Protein AF-A0A2T5IFA6-F1 (afdb_monomer)

Secondary structure (DSSP, 8-state):
--HHHHHHHHHHHHHHHHT--------PPP-------TT--PPPTT-GGGGG------------------------GGG------SS-EEE-SPP----TTS---TT-----EEEPP-

pLDDT: mean 78.58, std 13.33, range [44.97, 95.81]

Sequence (118 aa):
MNSGLRYLICLAVGLLSLLLPGCRSSHEPPKSSQTSTNDEVILGGDSPKREYIKDKIVEPIRRPLMEPVTGKIVYDESNTARISSPVSGRVTGAIRLRRCSSRSQIGETQLRAHKGAV

Structure (mmCIF, N/CA/C/O backbone):
data_AF-A0A2T5IFA6-F1
#
_entry.id   AF-A0A2T5IFA6-F1
#
loop_
_atom_site.group_PDB
_atom_site.id
_atom_site.type_symbol
_atom_site.label_atom_id
_atom_site.label_alt_id
_atom_site.label_comp_id
_atom_site.label_asym_id
_atom_site.label_entity_id
_atom_site.label_seq_id
_atom_site.pdbx_PDB_ins_code
_atom_site.Cartn_x
_atom_site.Cartn_y
_atom_site.Cartn_z
_atom_site.occupancy
_atom_site.B_iso_or_equiv
_atom_site.auth_seq_id
_atom_site.auth_comp_id
_atom_site.auth_asym_id
_atom_site.auth_atom_id
_atom_site.pdbx_PDB_model_num
ATOM 1 N N . MET A 1 1 ? 1.091 -26.704 108.082 1.00 55.59 1 MET A N 1
ATOM 2 C CA . MET A 1 1 ? -0.298 -26.325 108.442 1.00 55.59 1 MET A CA 1
ATOM 3 C C . MET A 1 1 ? -0.846 -25.225 107.513 1.00 55.59 1 MET A C 1
ATOM 5 O O . MET A 1 1 ? -1.341 -24.206 107.962 1.00 55.59 1 MET A O 1
ATOM 9 N N . ASN A 1 2 ? -0.738 -25.418 106.194 1.00 61.31 2 ASN A N 1
ATOM 10 C CA . ASN A 1 2 ? -0.864 -24.360 105.176 1.00 61.31 2 ASN A CA 1
ATOM 11 C C . ASN A 1 2 ? -1.630 -24.834 103.921 1.00 61.31 2 ASN A C 1
ATOM 13 O O . ASN A 1 2 ? -1.819 -24.069 102.978 1.00 61.31 2 ASN A O 1
ATOM 17 N N . SER A 1 3 ? -2.117 -26.079 103.926 1.00 64.19 3 SER A N 1
ATOM 18 C CA . SER A 1 3 ? -2.895 -26.670 102.831 1.00 64.19 3 SER A CA 1
ATOM 19 C C . SER A 1 3 ? -4.365 -26.235 102.865 1.00 64.19 3 SER A C 1
ATOM 21 O O . SER A 1 3 ? -4.944 -25.978 101.817 1.00 64.19 3 SER A O 1
ATOM 23 N N . GLY A 1 4 ? -4.955 -26.069 104.058 1.00 73.19 4 GLY A N 1
ATOM 24 C CA . GLY A 1 4 ? -6.354 -25.638 104.210 1.00 73.19 4 GLY A CA 1
ATOM 25 C C . GLY A 1 4 ? -6.602 -24.198 103.751 1.00 73.19 4 GLY A C 1
ATOM 26 O O . GLY A 1 4 ? -7.599 -23.921 103.091 1.00 73.19 4 GLY A O 1
ATOM 27 N N . LEU A 1 5 ? -5.644 -23.297 104.003 1.00 75.62 5 LEU A N 1
ATOM 28 C CA . LEU A 1 5 ? -5.730 -21.902 103.560 1.00 75.62 5 LEU A CA 1
ATOM 29 C C . LEU A 1 5 ? -5.702 -21.785 102.026 1.00 75.62 5 LEU A C 1
ATOM 31 O O . LEU A 1 5 ? -6.407 -20.960 101.456 1.00 75.62 5 LEU A O 1
ATOM 35 N N . ARG A 1 6 ? -4.940 -22.655 101.348 1.00 73.94 6 ARG A N 1
ATOM 36 C CA . ARG A 1 6 ? -4.882 -22.704 99.878 1.00 73.94 6 ARG A CA 1
ATOM 37 C C . ARG A 1 6 ? -6.205 -23.169 99.270 1.00 73.94 6 ARG A C 1
ATOM 39 O O . ARG A 1 6 ? -6.655 -22.575 98.297 1.00 73.94 6 ARG A O 1
ATOM 46 N N . TYR A 1 7 ? -6.853 -24.166 99.875 1.00 78.38 7 TYR A N 1
ATOM 47 C CA . TYR A 1 7 ? -8.164 -24.636 99.419 1.00 78.38 7 TYR A CA 1
ATOM 48 C C . TYR A 1 7 ? -9.249 -23.563 99.550 1.00 78.38 7 TYR A C 1
ATOM 50 O O . TYR A 1 7 ? -10.036 -23.392 98.622 1.00 78.38 7 TYR A O 1
ATOM 58 N N . LEU A 1 8 ? -9.256 -22.796 100.645 1.00 80.25 8 LEU A N 1
ATOM 59 C CA . LEU A 1 8 ? -10.223 -21.709 100.832 1.00 80.25 8 LEU A CA 1
ATOM 60 C C . LEU A 1 8 ? -10.063 -20.593 99.791 1.00 80.25 8 LEU A C 1
ATOM 62 O O . LEU A 1 8 ? -11.062 -20.095 99.275 1.00 80.25 8 LEU A O 1
ATOM 66 N N . ILE A 1 9 ? -8.826 -20.244 99.425 1.00 80.25 9 ILE A N 1
ATOM 67 C CA . ILE A 1 9 ? -8.561 -19.236 98.387 1.00 80.25 9 ILE A CA 1
ATOM 68 C C . ILE A 1 9 ? -9.039 -19.731 97.015 1.00 80.25 9 ILE A C 1
ATOM 70 O O . ILE A 1 9 ? -9.717 -18.995 96.302 1.00 80.25 9 ILE A O 1
ATOM 74 N N . CYS A 1 10 ? -8.747 -20.985 96.652 1.00 78.00 10 CYS A N 1
ATOM 75 C CA . CYS A 1 10 ? -9.200 -21.555 95.379 1.00 78.00 10 CYS A CA 1
ATOM 76 C C . CYS A 1 10 ? -10.731 -21.608 95.275 1.00 78.00 10 CYS A C 1
ATOM 78 O O . CYS A 1 10 ? -11.285 -21.302 94.219 1.00 78.00 10 CYS A O 1
ATOM 80 N N . LEU A 1 11 ? -11.415 -21.949 96.370 1.00 79.69 11 LEU A N 1
ATOM 81 C CA . LEU A 1 11 ? -12.876 -22.015 96.409 1.00 79.69 11 LEU A CA 1
ATOM 82 C C . LEU A 1 11 ? -13.497 -20.615 96.251 1.00 79.69 11 LEU A C 1
ATOM 84 O O . LEU A 1 11 ? -14.440 -20.443 95.480 1.00 79.69 11 LEU A O 1
ATOM 88 N N . ALA A 1 12 ? -12.913 -19.597 96.890 1.00 79.81 12 ALA A N 1
ATOM 89 C CA . ALA A 1 12 ? -13.360 -18.210 96.764 1.00 79.81 12 ALA A CA 1
ATOM 90 C C . ALA A 1 12 ? -13.185 -17.650 95.339 1.00 79.81 12 ALA A C 1
ATOM 92 O O . ALA A 1 12 ? -14.090 -16.996 94.822 1.00 79.81 12 ALA A O 1
ATOM 93 N N . VAL A 1 13 ? -12.063 -17.943 94.671 1.00 78.19 13 VAL A N 1
ATOM 94 C CA . VAL A 1 13 ? -11.821 -17.514 93.278 1.00 78.19 13 VAL A CA 1
ATOM 95 C C . VAL A 1 13 ? -12.768 -18.220 92.299 1.00 78.19 13 VAL A C 1
ATOM 97 O O . VAL A 1 13 ? -13.284 -17.588 91.373 1.00 78.19 13 VAL A O 1
ATOM 100 N N . GLY A 1 14 ? -13.049 -19.507 92.524 1.00 75.81 14 GLY A N 1
ATOM 101 C CA . GLY A 1 14 ? -14.019 -20.267 91.731 1.00 75.81 14 GLY A CA 1
ATOM 102 C C . GLY A 1 14 ? -15.439 -19.706 91.842 1.00 75.81 14 GLY A C 1
ATOM 103 O O . GLY A 1 14 ? -16.109 -19.518 90.829 1.00 75.81 14 GLY A O 1
ATOM 104 N N . LEU A 1 15 ? -15.872 -19.359 93.058 1.00 75.69 15 LEU A N 1
ATOM 105 C CA . LEU A 1 15 ? -17.174 -18.729 93.304 1.00 75.69 15 LEU A CA 1
ATOM 106 C C . LEU A 1 15 ? -17.274 -17.321 92.706 1.00 75.69 15 LEU A C 1
ATOM 108 O O . LEU A 1 15 ? -18.303 -16.983 92.125 1.00 75.69 15 LEU A O 1
ATOM 112 N N . LEU A 1 16 ? -16.208 -16.518 92.784 1.00 70.44 16 LEU A N 1
ATOM 113 C CA . LEU A 1 16 ? -16.188 -15.176 92.196 1.00 70.44 16 LEU A CA 1
ATOM 114 C C . LEU A 1 16 ? -16.293 -15.222 90.663 1.00 70.44 16 LEU A C 1
ATOM 116 O O . LEU A 1 16 ? -16.942 -14.370 90.066 1.00 70.44 16 LEU A O 1
ATOM 120 N N . SER A 1 17 ? -15.727 -16.253 90.032 1.00 63.44 17 SER A N 1
ATOM 121 C CA . SER A 1 17 ? -15.782 -16.456 88.577 1.00 63.44 17 SER A CA 1
ATOM 122 C C . SER A 1 17 ? -17.176 -16.853 88.075 1.00 63.44 17 SER A C 1
ATOM 124 O O . SER A 1 17 ? -17.523 -16.552 86.935 1.00 63.44 17 SER A O 1
ATOM 126 N N . LEU A 1 18 ? -18.001 -17.483 88.921 1.00 64.88 18 LEU A N 1
ATOM 127 C CA . LEU A 1 18 ? -19.394 -17.817 88.594 1.00 64.88 18 LEU A CA 1
ATOM 128 C C . LEU A 1 18 ? -20.332 -16.599 88.630 1.00 64.88 18 LEU A C 1
ATOM 130 O O . LEU A 1 18 ? -21.413 -16.645 88.049 1.00 64.88 18 LEU A O 1
ATOM 134 N N . LEU A 1 19 ? -19.931 -15.518 89.304 1.00 63.25 19 LEU A N 1
ATOM 135 C CA . LEU A 1 19 ? -20.751 -14.322 89.516 1.00 63.25 19 LEU A CA 1
ATOM 136 C C . LEU A 1 19 ? -20.570 -13.244 88.434 1.00 63.25 19 LEU A C 1
ATOM 138 O O . LEU A 1 19 ? -21.232 -12.211 88.515 1.00 63.25 19 LEU A O 1
ATOM 142 N N . LEU A 1 20 ? -19.740 -13.471 87.406 1.00 60.94 20 LEU A N 1
ATOM 143 C CA . LEU A 1 20 ? -19.679 -12.612 86.218 1.00 60.94 20 LEU A CA 1
ATOM 144 C C . LEU A 1 20 ? -20.411 -13.268 85.034 1.00 60.94 20 LEU A C 1
ATOM 146 O O . LEU A 1 20 ? -19.765 -13.854 84.161 1.00 60.94 20 LEU A O 1
ATOM 150 N N . PRO A 1 21 ? -21.748 -13.155 84.932 1.00 59.25 21 PRO A N 1
ATOM 151 C CA . PRO A 1 21 ? -22.409 -13.356 83.656 1.00 59.25 21 PRO A CA 1
ATOM 152 C C . PRO A 1 21 ? -21.956 -12.217 82.738 1.00 59.25 21 PRO A C 1
ATOM 154 O O . PRO A 1 21 ? -22.417 -11.082 82.839 1.00 59.25 21 PRO A O 1
ATOM 157 N N . GLY A 1 22 ? -20.976 -12.510 81.882 1.00 51.50 22 GLY A N 1
ATOM 158 C CA . GLY A 1 22 ? -20.465 -11.568 80.900 1.00 51.50 22 GLY A CA 1
ATOM 159 C C . GLY A 1 22 ? -21.603 -10.991 80.062 1.00 51.50 22 GLY A C 1
ATOM 160 O O . GLY A 1 22 ? -22.404 -11.732 79.488 1.00 51.50 22 GLY A O 1
ATOM 161 N N . CYS A 1 23 ? -21.647 -9.662 79.977 1.00 57.44 23 CYS A N 1
ATOM 162 C CA . CYS A 1 23 ? -22.403 -8.933 78.972 1.00 57.44 23 CYS A CA 1
ATOM 163 C C . CYS A 1 23 ? -22.069 -9.506 77.589 1.00 57.44 23 CYS A C 1
ATOM 165 O O . CYS A 1 23 ? -21.016 -9.217 77.020 1.00 57.44 23 CYS A O 1
ATOM 167 N N . ARG A 1 24 ? -22.960 -10.331 77.034 1.00 54.84 24 ARG A N 1
ATOM 168 C CA . ARG A 1 24 ? -22.920 -10.662 75.612 1.00 54.84 24 ARG A CA 1
ATOM 169 C C . ARG A 1 24 ? -23.329 -9.405 74.855 1.00 54.84 24 ARG A C 1
ATOM 171 O O . ARG A 1 24 ? -24.500 -9.043 74.842 1.00 54.84 24 ARG A O 1
ATOM 178 N N . SER A 1 25 ? -22.349 -8.729 74.260 1.00 48.03 25 SER A N 1
ATOM 179 C CA . SER A 1 25 ? -22.595 -7.685 73.268 1.00 48.03 25 SER A CA 1
ATOM 180 C C . SER A 1 25 ? -23.356 -8.314 72.099 1.00 48.03 25 SER A C 1
ATOM 182 O O . SER A 1 25 ? -22.834 -9.190 71.407 1.00 48.03 25 SER A O 1
ATOM 184 N N . SER A 1 26 ? -24.623 -7.931 71.942 1.00 46.47 26 SER A N 1
ATOM 185 C CA . SER A 1 26 ? -25.465 -8.338 70.821 1.00 46.47 26 SER A CA 1
ATOM 186 C C . SER A 1 26 ? -24.964 -7.625 69.571 1.00 46.47 26 SER A C 1
ATOM 188 O O . SER A 1 26 ? -25.306 -6.473 69.322 1.00 46.47 26 SER A O 1
ATOM 190 N N . HIS A 1 27 ? -24.106 -8.294 68.807 1.00 44.97 27 HIS A N 1
ATOM 191 C CA . HIS A 1 27 ? -23.642 -7.793 67.522 1.00 44.97 27 HIS A CA 1
ATOM 192 C C . HIS A 1 27 ? -24.713 -8.094 66.464 1.00 44.97 27 HIS A C 1
ATOM 194 O O . HIS A 1 27 ? -24.631 -9.085 65.740 1.00 44.97 27 HIS A O 1
ATOM 200 N N . GLU A 1 28 ? -25.752 -7.262 66.392 1.00 49.97 28 GLU A N 1
ATOM 201 C CA . GLU A 1 28 ? -26.581 -7.194 65.187 1.00 49.97 28 GLU A CA 1
ATOM 202 C C . GLU A 1 28 ? -25.673 -6.690 64.048 1.00 49.97 28 GLU A C 1
ATOM 204 O O . GLU A 1 28 ? -24.958 -5.700 64.241 1.00 49.97 28 GLU A O 1
ATOM 209 N N . PRO A 1 29 ? -25.590 -7.376 62.892 1.00 52.94 29 PRO A N 1
ATOM 210 C CA . PRO A 1 29 ? -24.799 -6.867 61.784 1.00 52.94 29 PRO A CA 1
ATOM 211 C C . PRO A 1 29 ? -25.399 -5.520 61.363 1.00 52.94 29 PRO A C 1
ATOM 213 O O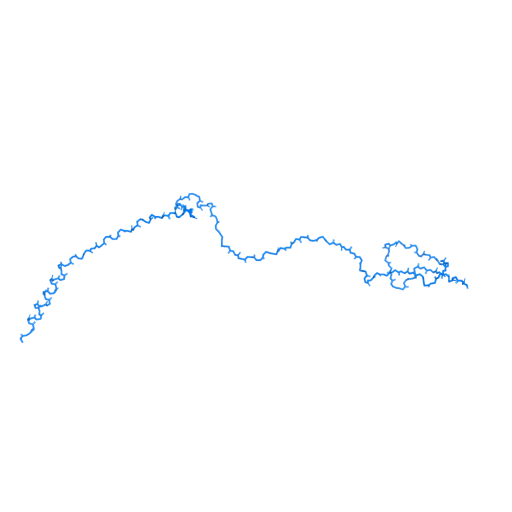 . PRO A 1 29 ? -26.610 -5.448 61.137 1.00 52.94 29 PRO A O 1
ATOM 216 N N . PRO A 1 30 ? -24.601 -4.442 61.259 1.00 45.88 30 PRO A N 1
ATOM 217 C CA . PRO A 1 30 ? -25.127 -3.175 60.788 1.00 45.88 30 PRO A CA 1
ATOM 218 C C . PRO A 1 30 ? -25.705 -3.406 59.392 1.00 45.88 30 PRO A C 1
ATOM 220 O O . PRO A 1 30 ? -24.996 -3.851 58.486 1.00 45.88 30 PRO A O 1
ATOM 223 N N . LYS A 1 31 ? -27.002 -3.120 59.210 1.00 56.19 31 LYS A N 1
ATOM 224 C CA . LYS A 1 31 ? -27.573 -2.944 57.873 1.00 56.19 31 LYS A CA 1
ATOM 225 C C . LYS A 1 31 ? -26.745 -1.854 57.210 1.00 56.19 31 LYS A C 1
ATOM 227 O O . LYS A 1 31 ? -26.863 -0.685 57.564 1.00 56.19 31 LYS A O 1
ATOM 232 N N . SER A 1 32 ? -25.860 -2.265 56.307 1.00 54.12 32 SER A N 1
ATOM 233 C CA . SER A 1 32 ? -25.069 -1.363 55.488 1.00 54.12 32 SER A CA 1
ATOM 234 C C . SER A 1 32 ? -26.050 -0.560 54.642 1.00 54.12 32 SER A C 1
ATOM 236 O O . SER A 1 32 ? -26.550 -1.030 53.622 1.00 54.12 32 SER A O 1
ATOM 238 N N . SER A 1 33 ? -26.391 0.640 55.104 1.00 57.91 33 SER A N 1
ATOM 239 C CA . SER A 1 33 ? -26.936 1.667 54.237 1.00 57.91 33 SER A CA 1
ATOM 240 C C . SER A 1 33 ? -25.800 2.038 53.296 1.00 57.91 33 SER A C 1
ATOM 242 O O . SER A 1 33 ? -24.924 2.823 53.654 1.00 57.91 33 SER A O 1
ATOM 244 N N . GLN A 1 34 ? -25.759 1.391 52.134 1.00 58.97 34 GLN A N 1
ATOM 245 C CA . GLN A 1 34 ? -24.889 1.796 51.043 1.00 58.97 34 GLN A CA 1
ATOM 246 C C . GLN A 1 34 ? -25.319 3.204 50.642 1.00 58.97 34 GLN A C 1
ATOM 248 O O . GLN A 1 34 ? -26.307 3.396 49.936 1.00 58.97 34 GLN A O 1
ATOM 253 N N . THR A 1 35 ? -24.627 4.206 51.170 1.00 56.84 35 THR A N 1
ATOM 254 C CA . THR A 1 35 ? -24.720 5.578 50.698 1.00 56.84 35 THR A CA 1
ATOM 255 C C . THR A 1 35 ? -24.141 5.562 49.293 1.00 56.84 35 THR A C 1
ATOM 257 O O . THR A 1 35 ? -22.925 5.538 49.126 1.00 56.84 35 THR A O 1
ATOM 260 N N . SER A 1 36 ? -25.003 5.491 48.279 1.00 59.88 36 SER A N 1
ATOM 261 C CA . SER A 1 36 ? -24.581 5.676 46.896 1.00 59.88 36 SER A CA 1
ATOM 262 C C . SER A 1 36 ? -23.990 7.077 46.790 1.00 59.88 36 SER A C 1
ATOM 264 O O . SER A 1 36 ? -24.710 8.077 46.852 1.00 59.88 36 SER A O 1
ATOM 266 N N . THR A 1 37 ? -22.670 7.164 46.689 1.00 65.88 37 THR A N 1
ATOM 267 C CA . THR A 1 37 ? -21.999 8.360 46.188 1.00 65.88 37 THR A CA 1
ATOM 268 C C . THR A 1 37 ? -22.613 8.695 44.826 1.00 65.88 37 THR A C 1
ATOM 270 O O . THR A 1 37 ? -22.936 7.781 44.071 1.00 65.88 37 THR A O 1
ATOM 273 N N . ASN A 1 38 ? -22.799 9.979 44.499 1.00 73.94 38 ASN A N 1
ATOM 274 C CA . ASN A 1 38 ? -23.459 10.396 43.246 1.00 73.94 38 ASN A CA 1
ATOM 275 C C . ASN A 1 38 ? -22.775 9.866 41.963 1.00 73.94 38 ASN A C 1
ATOM 277 O O . ASN A 1 38 ? -23.350 9.965 40.883 1.00 73.94 38 ASN A O 1
ATOM 281 N N . ASP A 1 39 ? -21.580 9.288 42.093 1.00 84.44 39 ASP A N 1
ATOM 282 C CA . ASP A 1 39 ? -20.778 8.720 41.011 1.00 84.44 39 ASP A CA 1
ATOM 283 C C . ASP A 1 39 ? -21.024 7.216 40.771 1.00 84.44 39 ASP A C 1
ATOM 285 O O . ASP A 1 39 ? -20.447 6.646 39.844 1.00 84.44 39 ASP A O 1
ATOM 289 N N . GLU A 1 40 ? -21.863 6.551 41.576 1.00 83.12 40 GLU A N 1
ATOM 290 C CA . GLU A 1 40 ? -22.122 5.112 41.457 1.00 83.12 40 GLU A CA 1
ATOM 291 C C . GLU A 1 40 ? -23.615 4.787 41.340 1.00 83.12 40 GLU A C 1
ATOM 293 O O . GLU A 1 40 ? -24.456 5.259 42.106 1.00 83.12 40 GLU A O 1
ATOM 298 N N . VAL A 1 41 ? -23.940 3.909 40.386 1.00 84.69 41 VAL A N 1
ATOM 299 C CA . VAL A 1 41 ? -25.284 3.351 40.211 1.00 84.69 41 VAL A CA 1
ATOM 300 C C . VAL A 1 41 ? -25.275 1.894 40.652 1.00 84.69 41 VAL A C 1
ATOM 302 O O . VAL A 1 41 ? -24.733 1.026 39.968 1.00 84.69 41 VAL A O 1
ATOM 305 N N . ILE A 1 42 ? -25.925 1.618 41.781 1.00 85.88 42 ILE A N 1
ATOM 306 C CA . ILE A 1 42 ? -26.045 0.270 42.337 1.00 85.88 42 ILE A CA 1
ATOM 307 C C . ILE A 1 42 ? -27.325 -0.377 41.802 1.00 85.88 42 ILE A C 1
ATOM 309 O O . ILE A 1 42 ? -28.432 0.122 42.008 1.00 85.88 42 ILE A O 1
ATOM 313 N N . LEU A 1 43 ? -27.187 -1.514 41.119 1.00 87.19 43 LEU A N 1
ATOM 314 C CA . LEU A 1 43 ? -28.328 -2.341 40.732 1.00 87.19 43 LEU A CA 1
ATOM 315 C C . LEU A 1 43 ? -28.638 -3.344 41.842 1.00 87.19 43 LEU A C 1
ATOM 317 O O . LEU A 1 43 ? -27.755 -4.072 42.295 1.00 87.19 43 LEU A O 1
ATOM 321 N N . GLY A 1 44 ? -29.908 -3.404 42.250 1.00 86.44 44 GLY A N 1
ATOM 322 C CA . GLY A 1 44 ? -30.375 -4.384 43.229 1.00 86.44 44 GLY A CA 1
ATOM 323 C C . GLY A 1 44 ? -30.071 -5.824 42.799 1.00 86.44 44 GLY A C 1
ATOM 324 O O . GLY A 1 44 ? -30.061 -6.130 41.603 1.00 86.44 44 GLY A O 1
ATOM 325 N N . GLY A 1 45 ? -29.837 -6.699 43.784 1.00 82.81 45 GLY A N 1
ATOM 326 C CA . GLY A 1 45 ? -29.455 -8.104 43.587 1.00 82.81 45 GLY A CA 1
ATOM 327 C C . GLY A 1 45 ? -30.331 -8.840 42.573 1.00 82.81 45 GLY A C 1
ATOM 328 O O . GLY A 1 45 ? -29.797 -9.433 41.640 1.00 82.81 45 GLY A O 1
ATOM 329 N N . ASP A 1 46 ? -31.648 -8.674 42.701 1.00 85.38 46 ASP A N 1
ATOM 330 C CA . ASP A 1 46 ? -32.673 -9.338 41.887 1.00 85.38 46 ASP A CA 1
ATOM 331 C C . ASP A 1 46 ? -33.126 -8.509 40.671 1.00 85.38 46 ASP A C 1
ATOM 333 O O . ASP A 1 46 ? -34.176 -8.767 40.083 1.00 85.38 46 ASP A O 1
ATOM 337 N N . SER A 1 47 ? -32.387 -7.458 40.296 1.00 87.56 47 SER A N 1
ATOM 338 C CA . SER A 1 47 ? -32.794 -6.599 39.183 1.00 87.56 47 SER A CA 1
ATOM 339 C C . SER A 1 47 ? -32.704 -7.352 37.846 1.00 87.56 47 SER A C 1
ATOM 341 O O . SER A 1 47 ? -31.600 -7.748 37.457 1.00 87.56 47 SER A O 1
ATOM 3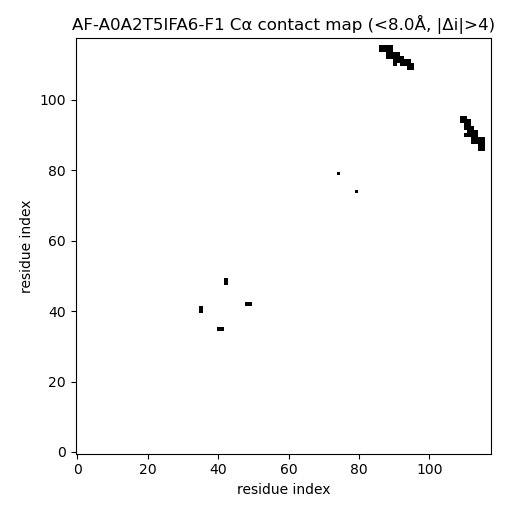43 N N . PRO A 1 48 ? -33.797 -7.432 37.057 1.00 88.62 48 PRO A N 1
ATOM 344 C CA . PRO A 1 48 ? -33.779 -8.050 35.725 1.00 88.62 48 PRO A CA 1
ATOM 345 C C . PRO A 1 48 ? -32.784 -7.393 34.758 1.00 88.62 48 PRO A C 1
ATOM 347 O O . PRO A 1 48 ? -32.374 -7.981 33.765 1.00 88.62 48 PRO A O 1
ATOM 350 N N . LYS A 1 49 ? -32.357 -6.156 35.050 1.00 87.50 49 LYS A N 1
ATOM 351 C CA . LYS A 1 49 ? -31.377 -5.422 34.242 1.00 87.50 49 LYS A CA 1
ATOM 352 C C . LYS A 1 49 ? -29.992 -6.069 34.250 1.00 87.50 49 LYS A C 1
ATOM 354 O O . LYS A 1 49 ? -29.238 -5.850 33.308 1.00 87.50 49 LYS A O 1
ATOM 359 N N . ARG A 1 50 ? -29.654 -6.865 35.272 1.00 87.44 50 ARG A N 1
ATOM 360 C CA . ARG A 1 50 ? -28.340 -7.521 35.376 1.00 87.44 50 ARG A CA 1
ATOM 361 C C . ARG A 1 50 ? -28.112 -8.554 34.276 1.00 87.44 50 ARG A C 1
ATOM 363 O O . ARG A 1 50 ? -26.983 -8.695 33.831 1.00 87.44 50 ARG A O 1
ATOM 370 N N . GLU A 1 51 ? -29.171 -9.204 33.796 1.00 89.38 51 GLU A N 1
ATOM 371 C CA . GLU A 1 51 ? -29.091 -10.195 32.712 1.00 89.38 51 GLU A CA 1
ATOM 372 C C . GLU A 1 51 ? -28.611 -9.582 31.381 1.00 89.38 51 GLU A C 1
ATOM 374 O O . GLU A 1 51 ? -28.010 -10.260 30.550 1.00 89.38 51 GLU A O 1
ATOM 379 N N . TYR A 1 52 ? -28.810 -8.273 31.194 1.00 91.19 52 TYR A N 1
ATOM 380 C CA . TYR A 1 52 ? -28.437 -7.554 29.973 1.00 91.19 52 TYR A CA 1
ATOM 381 C C . TYR A 1 52 ? -27.045 -6.909 30.031 1.00 91.19 52 TYR A C 1
ATOM 383 O O . TYR A 1 52 ? -26.594 -6.341 29.034 1.00 91.19 52 TYR A O 1
ATOM 391 N N . ILE A 1 53 ? -26.352 -6.979 31.170 1.00 90.88 53 ILE A N 1
ATOM 392 C CA . ILE A 1 53 ? -25.034 -6.364 31.345 1.00 90.88 53 ILE A CA 1
ATOM 393 C C . ILE A 1 53 ? -23.963 -7.407 31.049 1.00 90.88 53 ILE A C 1
ATOM 395 O O . ILE A 1 53 ? -23.855 -8.418 31.735 1.00 90.88 53 ILE A O 1
ATOM 399 N N . LYS A 1 54 ? -23.158 -7.137 30.020 1.00 91.62 54 LYS A N 1
ATOM 400 C CA . LYS A 1 54 ? -21.977 -7.931 29.679 1.00 91.62 54 LYS A CA 1
ATOM 401 C C . LYS A 1 54 ? -20.738 -7.135 30.038 1.00 91.62 54 LYS A C 1
ATOM 403 O O . LYS A 1 54 ? -20.563 -6.017 29.554 1.00 91.62 54 LYS A O 1
ATOM 408 N N . ASP A 1 55 ? -19.890 -7.714 30.866 1.00 91.69 55 ASP A N 1
ATOM 409 C CA . ASP A 1 55 ? -18.601 -7.162 31.234 1.00 91.69 55 ASP A CA 1
ATOM 410 C C . ASP A 1 55 ? -17.477 -7.790 30.405 1.00 91.69 55 ASP A C 1
ATOM 412 O O . ASP A 1 55 ? -17.577 -8.883 29.842 1.00 91.69 55 ASP A O 1
ATOM 416 N N . LYS A 1 56 ? -16.388 -7.038 30.267 1.00 93.50 56 LYS A N 1
ATOM 417 C CA . LYS A 1 56 ? -15.141 -7.532 29.697 1.00 93.50 56 LYS A CA 1
ATOM 418 C C . LYS A 1 56 ? -13.985 -6.756 30.307 1.00 93.50 56 LYS A C 1
ATOM 420 O O . LYS A 1 56 ? -14.069 -5.541 30.470 1.00 93.50 56 LYS A O 1
ATOM 425 N N . ILE A 1 57 ? -12.893 -7.457 30.596 1.00 92.62 57 ILE A N 1
ATOM 426 C CA . ILE A 1 57 ? -11.647 -6.834 31.041 1.00 92.62 57 ILE A CA 1
ATOM 427 C C . ILE A 1 57 ? -11.087 -5.980 29.895 1.00 92.62 57 ILE A C 1
ATOM 429 O O . ILE A 1 57 ? -10.969 -6.441 28.756 1.00 92.62 57 ILE A O 1
ATOM 433 N N . VAL A 1 58 ? -10.768 -4.719 30.193 1.00 91.88 58 VAL A N 1
ATOM 434 C CA . VAL A 1 58 ? -10.144 -3.805 29.231 1.00 91.88 58 VAL A CA 1
ATOM 435 C C . VAL A 1 58 ? -8.669 -4.163 29.109 1.00 91.88 58 VAL A C 1
ATOM 437 O O . VAL A 1 58 ? -7.902 -4.011 30.057 1.00 91.88 58 VAL A O 1
ATOM 440 N N . GLU A 1 59 ? -8.271 -4.615 27.925 1.00 92.00 59 GLU A N 1
ATOM 441 C CA . GLU A 1 59 ? -6.875 -4.898 27.609 1.00 92.00 59 GLU A CA 1
ATOM 442 C C . GLU A 1 59 ? -6.264 -3.734 26.810 1.00 92.00 59 GLU A C 1
ATOM 444 O O . GLU A 1 59 ? -6.902 -3.209 25.889 1.00 92.00 59 GLU A O 1
ATOM 449 N N . PRO A 1 60 ? -5.028 -3.309 27.121 1.00 86.62 60 PRO A N 1
ATOM 450 C CA . PRO A 1 60 ? -4.322 -2.314 26.327 1.00 86.62 60 PRO A CA 1
ATOM 451 C C . PRO A 1 60 ? -3.872 -2.933 24.998 1.00 86.62 60 PRO A C 1
ATOM 453 O O . PRO A 1 60 ? -2.900 -3.683 24.937 1.00 86.62 60 PRO A O 1
ATOM 456 N N . ILE A 1 61 ? -4.566 -2.598 23.909 1.00 86.69 61 ILE A N 1
ATOM 457 C CA . ILE A 1 61 ? -4.256 -3.104 22.566 1.00 86.69 61 ILE A CA 1
ATOM 458 C C . ILE A 1 61 ? -3.661 -1.972 21.726 1.00 86.69 61 ILE A C 1
ATOM 460 O O . ILE A 1 61 ? -4.274 -0.914 21.557 1.00 86.69 61 ILE A O 1
ATOM 464 N N . ARG A 1 62 ? -2.482 -2.199 21.134 1.00 84.31 62 ARG A N 1
ATOM 465 C CA . ARG A 1 62 ? -1.951 -1.318 20.086 1.00 84.31 62 ARG A CA 1
ATOM 466 C C . ARG A 1 62 ? -2.696 -1.596 18.789 1.00 84.31 62 ARG A C 1
ATOM 468 O O . ARG A 1 62 ? -2.442 -2.597 18.126 1.00 84.31 62 ARG A O 1
ATOM 475 N N . ARG A 1 63 ? -3.626 -0.712 18.435 1.00 81.38 63 ARG A N 1
ATOM 476 C CA . ARG A 1 63 ? -4.318 -0.791 17.149 1.00 81.38 63 ARG A CA 1
ATOM 477 C C . ARG A 1 63 ? -3.412 -0.226 16.054 1.00 81.38 63 ARG A C 1
ATOM 479 O O . ARG A 1 63 ? -2.962 0.911 16.203 1.00 81.38 63 ARG A O 1
ATOM 486 N N . PRO A 1 64 ? -3.132 -0.976 14.977 1.00 78.69 64 PRO A N 1
ATOM 487 C CA . PRO A 1 64 ? -2.462 -0.407 13.822 1.00 78.69 64 PRO A CA 1
ATOM 488 C C . PRO A 1 64 ? -3.382 0.650 13.203 1.00 78.69 64 PRO A C 1
ATOM 490 O O . PRO A 1 64 ? -4.456 0.339 12.694 1.00 78.69 64 PRO A O 1
ATOM 493 N N . LEU A 1 65 ? -2.968 1.911 13.297 1.00 77.00 65 LEU A N 1
ATOM 494 C CA . LEU A 1 65 ? -3.609 3.038 12.630 1.00 77.00 65 LEU A CA 1
ATOM 495 C C . LEU A 1 65 ? -2.940 3.194 11.266 1.00 77.00 65 LEU A C 1
ATOM 497 O O . LEU A 1 65 ? -2.012 3.983 11.114 1.00 77.00 65 LEU A O 1
ATOM 501 N N . MET A 1 66 ? -3.341 2.381 10.294 1.00 81.12 66 MET A N 1
ATOM 502 C CA . MET A 1 66 ? -2.939 2.600 8.908 1.00 81.12 66 MET A CA 1
ATOM 503 C C . MET A 1 66 ? -4.175 2.882 8.072 1.00 81.12 66 MET A C 1
ATOM 505 O O . MET A 1 66 ? -5.084 2.058 7.991 1.00 81.12 66 MET A O 1
ATOM 509 N N . GLU A 1 67 ? -4.195 4.062 7.466 1.00 84.69 67 GLU A N 1
ATOM 510 C CA . GLU A 1 67 ? -5.182 4.427 6.460 1.00 84.69 67 GLU A CA 1
ATOM 511 C C . GLU A 1 67 ? -4.749 3.878 5.091 1.00 84.69 67 GLU A C 1
ATOM 513 O O . GLU A 1 67 ? -3.547 3.785 4.814 1.00 84.69 67 GLU A O 1
ATOM 518 N N . PRO A 1 68 ? -5.697 3.479 4.227 1.00 85.25 68 PRO A N 1
ATOM 519 C CA . PRO A 1 68 ? -5.367 3.012 2.888 1.00 85.25 68 PRO A CA 1
ATOM 520 C C . PRO A 1 68 ? -4.726 4.140 2.070 1.00 85.25 68 PRO A C 1
ATOM 522 O O . PRO A 1 68 ? -5.251 5.249 2.001 1.00 85.25 68 PRO A O 1
ATOM 525 N N . VAL A 1 69 ? -3.608 3.839 1.404 1.00 89.56 69 VAL A N 1
ATOM 526 C CA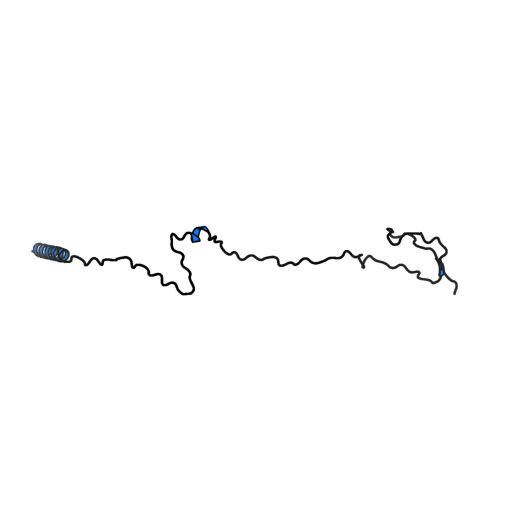 . VAL A 1 69 ? -2.893 4.790 0.541 1.00 89.56 69 VAL A CA 1
ATOM 527 C C . VAL A 1 69 ? -3.017 4.360 -0.917 1.00 89.56 69 VAL A C 1
ATOM 529 O O . VAL A 1 69 ? -2.740 3.211 -1.264 1.00 89.56 69 VAL A O 1
ATOM 532 N N . THR A 1 70 ? -3.403 5.291 -1.789 1.00 92.81 70 THR A N 1
ATOM 533 C CA . THR A 1 70 ? -3.458 5.051 -3.236 1.00 92.81 70 THR A CA 1
ATOM 534 C C . THR A 1 70 ? -2.051 5.013 -3.828 1.00 92.81 70 THR A C 1
ATOM 536 O O . THR A 1 70 ? -1.323 6.002 -3.784 1.00 92.81 70 THR A O 1
ATOM 539 N N . GLY A 1 71 ? -1.683 3.883 -4.431 1.00 93.19 71 GLY A N 1
ATOM 540 C CA . GLY A 1 71 ? -0.446 3.732 -5.199 1.00 93.19 71 GLY A CA 1
ATOM 541 C C . GLY A 1 71 ? -0.657 3.891 -6.708 1.00 93.19 71 GLY A C 1
ATOM 542 O O . GLY A 1 71 ? -1.757 3.688 -7.221 1.00 93.19 71 GLY A O 1
ATOM 543 N N . LYS A 1 72 ? 0.418 4.206 -7.441 1.00 95.81 72 LYS A N 1
ATOM 544 C CA . LYS A 1 72 ? 0.458 4.192 -8.912 1.00 95.81 72 LYS A CA 1
ATOM 545 C C . LYS A 1 72 ? 1.658 3.379 -9.389 1.00 95.81 72 LYS A C 1
ATOM 547 O O . LYS A 1 72 ? 2.762 3.559 -8.888 1.00 95.81 72 LYS A O 1
ATOM 552 N N . ILE A 1 73 ? 1.444 2.532 -10.394 1.00 93.81 73 ILE A N 1
ATOM 553 C CA . ILE A 1 73 ? 2.531 1.855 -11.107 1.00 93.81 73 ILE A CA 1
ATOM 554 C C . ILE A 1 73 ? 3.081 2.826 -12.154 1.00 93.81 73 ILE A C 1
ATOM 556 O O . ILE A 1 73 ? 2.341 3.318 -13.009 1.00 93.81 73 ILE A O 1
ATOM 560 N N . VAL A 1 74 ? 4.373 3.119 -12.065 1.00 94.44 74 VAL A N 1
ATOM 561 C CA . VAL A 1 74 ? 5.110 3.971 -13.004 1.00 94.44 74 VAL A CA 1
ATOM 562 C C . VAL A 1 74 ? 6.297 3.196 -13.566 1.00 94.44 74 VAL A C 1
ATOM 564 O O . VAL A 1 74 ? 6.725 2.205 -12.973 1.00 94.44 74 VAL A O 1
ATOM 567 N N . TYR A 1 75 ? 6.801 3.616 -14.727 1.00 92.56 75 TYR A N 1
ATOM 568 C CA . TYR A 1 75 ? 8.053 3.068 -15.240 1.00 92.56 75 TYR A CA 1
ATOM 569 C C . TYR A 1 75 ? 9.197 3.420 -14.292 1.00 92.56 75 TYR A C 1
ATOM 571 O O . TYR A 1 75 ? 9.184 4.469 -13.649 1.00 92.56 75 TYR A O 1
ATOM 579 N N . ASP A 1 76 ? 10.183 2.534 -14.213 1.00 95.00 76 ASP A N 1
ATOM 580 C CA . ASP A 1 76 ? 11.410 2.831 -13.493 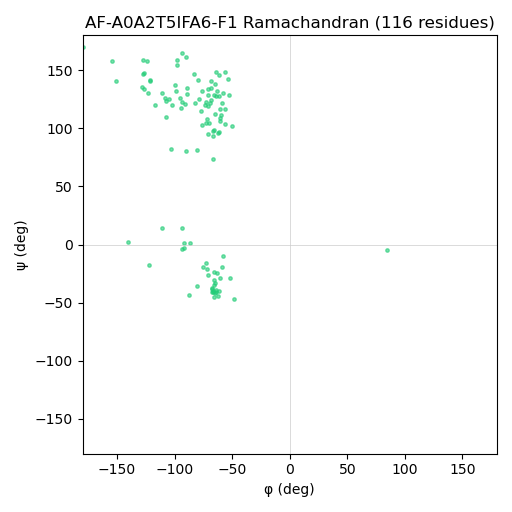1.00 95.00 76 ASP A CA 1
ATOM 581 C C . ASP A 1 76 ? 12.226 3.851 -14.292 1.00 95.00 76 ASP A C 1
ATOM 583 O O . ASP A 1 76 ? 12.794 3.540 -15.344 1.00 95.00 76 ASP A O 1
ATOM 587 N N . GLU A 1 77 ? 12.264 5.082 -13.792 1.00 92.81 77 GLU A N 1
ATOM 588 C CA . GLU A 1 77 ? 13.006 6.189 -14.394 1.00 92.81 77 GLU A CA 1
ATOM 589 C C . GLU A 1 77 ? 14.513 5.888 -14.468 1.00 92.81 77 GLU A C 1
ATOM 591 O O . GLU A 1 77 ? 15.177 6.328 -15.404 1.00 92.81 77 GLU A O 1
ATOM 596 N N . SER A 1 78 ? 15.054 5.069 -13.555 1.00 94.75 78 SER A N 1
ATOM 597 C CA . SER A 1 78 ? 16.475 4.675 -13.565 1.00 94.75 78 SER A CA 1
ATOM 598 C C . SER A 1 78 ? 16.806 3.705 -14.700 1.00 94.75 78 SER A C 1
ATOM 600 O O . SER A 1 78 ? 17.959 3.592 -15.109 1.00 94.75 78 SER A O 1
ATOM 602 N N . ASN A 1 79 ? 15.792 3.021 -15.232 1.00 91.94 79 ASN A N 1
ATOM 603 C CA . ASN A 1 79 ? 15.895 2.099 -16.361 1.00 91.94 79 ASN A CA 1
ATOM 604 C C . ASN A 1 79 ? 15.209 2.644 -17.628 1.00 91.94 79 ASN A C 1
ATOM 606 O O . ASN A 1 79 ? 14.984 1.904 -18.589 1.00 91.94 79 ASN A O 1
ATOM 610 N N . THR A 1 80 ? 14.885 3.939 -17.657 1.00 91.25 80 THR A N 1
ATOM 611 C CA . THR A 1 80 ? 14.256 4.605 -18.801 1.00 91.25 80 THR A CA 1
ATOM 612 C C . THR A 1 80 ? 15.280 5.470 -19.533 1.00 91.25 80 THR A C 1
ATOM 614 O O . THR A 1 80 ? 15.897 6.356 -18.953 1.00 91.25 80 THR A O 1
ATOM 617 N N . ALA A 1 81 ? 15.446 5.246 -20.840 1.00 90.06 81 ALA A N 1
ATOM 618 C CA . ALA A 1 81 ? 16.365 6.015 -21.677 1.00 90.06 81 ALA A CA 1
ATOM 619 C C . ALA A 1 81 ? 15.635 6.695 -22.840 1.00 90.06 81 ALA A C 1
ATOM 621 O O . ALA A 1 81 ? 14.751 6.114 -23.472 1.00 90.06 81 ALA A O 1
ATOM 622 N N . ARG A 1 82 ? 16.047 7.926 -23.161 1.00 89.56 82 ARG A N 1
ATOM 623 C CA .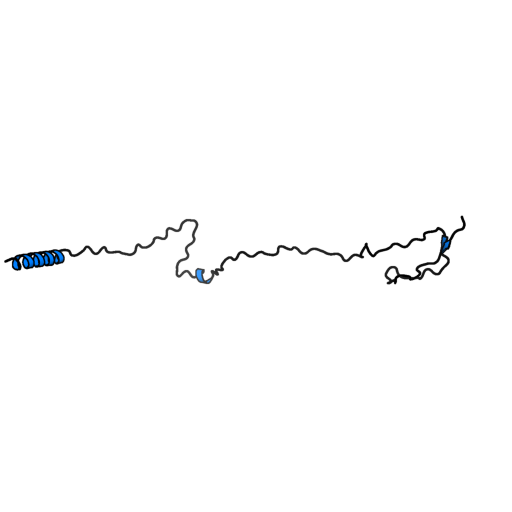 ARG A 1 82 ? 15.611 8.647 -24.364 1.00 89.56 82 ARG A CA 1
ATOM 624 C C . ARG A 1 82 ? 16.720 8.577 -25.405 1.00 89.56 82 ARG A C 1
ATOM 626 O O . ARG A 1 82 ? 17.829 9.033 -25.154 1.00 89.56 82 ARG A O 1
ATOM 633 N N . ILE A 1 83 ? 16.418 8.000 -26.564 1.00 88.19 83 ILE A N 1
ATOM 634 C CA . ILE A 1 83 ? 17.385 7.837 -27.653 1.00 88.19 83 ILE A CA 1
ATOM 635 C C . ILE A 1 83 ? 17.254 9.024 -28.608 1.00 88.19 83 ILE A C 1
ATOM 637 O O . ILE A 1 83 ? 16.183 9.261 -29.166 1.00 88.19 83 ILE A O 1
ATOM 641 N N . SER A 1 84 ? 18.349 9.745 -28.818 1.00 88.75 84 SER A N 1
ATOM 642 C CA . SER A 1 84 ? 18.473 10.814 -29.810 1.00 88.75 84 SER A CA 1
ATOM 643 C C . SER A 1 84 ? 19.692 10.572 -30.706 1.00 88.75 84 SER A C 1
ATOM 645 O O . SER A 1 84 ? 20.600 9.818 -30.356 1.00 88.75 84 SER A O 1
ATOM 647 N N . SER A 1 85 ? 19.702 11.176 -31.899 1.00 86.38 85 SER A N 1
ATOM 648 C CA . SER A 1 85 ? 20.866 11.101 -32.787 1.00 86.38 85 SER A CA 1
ATOM 649 C C . SER A 1 85 ? 21.969 12.042 -32.286 1.00 86.38 85 SER A C 1
ATOM 651 O O . SER A 1 85 ? 21.673 13.213 -32.046 1.00 86.38 85 SER A O 1
ATOM 653 N N . PRO A 1 86 ? 23.235 11.593 -32.181 1.00 88.75 86 PRO A N 1
ATOM 654 C CA . PRO A 1 86 ? 24.353 12.456 -31.790 1.00 88.75 86 PRO A CA 1
ATOM 655 C C . PRO A 1 86 ? 24.768 13.434 -32.899 1.00 88.75 86 PRO A C 1
ATOM 657 O O . PRO A 1 86 ? 25.498 14.386 -32.646 1.00 88.75 86 PRO A O 1
ATOM 660 N N . VAL A 1 87 ? 24.335 13.190 -34.140 1.00 86.50 87 VAL A N 1
ATOM 661 C CA . VAL A 1 87 ? 24.625 14.036 -35.301 1.00 86.50 87 VAL A CA 1
ATOM 662 C C . VAL A 1 87 ? 23.343 14.411 -36.029 1.00 86.50 87 VAL A C 1
ATOM 664 O O . VAL A 1 87 ? 22.412 13.607 -36.136 1.00 86.50 87 VAL A O 1
ATOM 667 N N . SER A 1 88 ? 23.320 15.615 -36.591 1.00 87.94 88 SER A N 1
ATOM 668 C CA . SER A 1 88 ? 22.277 16.024 -37.528 1.00 87.94 88 SER A CA 1
ATOM 669 C C . SER A 1 88 ? 22.401 15.240 -38.834 1.00 87.94 88 SER A C 1
ATOM 671 O O . SER A 1 88 ? 23.502 14.969 -39.327 1.00 87.94 88 SER A O 1
ATOM 673 N N . GLY A 1 89 ? 21.267 14.851 -39.408 1.00 87.44 89 GLY A N 1
ATOM 674 C CA . GLY A 1 89 ? 21.256 13.999 -40.586 1.00 87.44 89 GLY A CA 1
ATOM 675 C C . GLY A 1 89 ? 19.856 13.680 -41.085 1.00 87.44 89 GLY A C 1
ATOM 676 O O . GLY A 1 89 ? 18.859 13.950 -40.418 1.00 87.44 89 GLY A O 1
ATOM 677 N N . ARG A 1 90 ? 19.785 13.086 -42.275 1.00 87.75 90 ARG A N 1
ATOM 678 C CA . ARG A 1 90 ? 18.529 12.612 -42.865 1.00 87.75 90 ARG A CA 1
ATOM 679 C C . ARG A 1 90 ? 18.285 11.170 -42.431 1.00 87.75 90 ARG A C 1
ATOM 681 O O . ARG A 1 90 ? 19.194 10.349 -42.512 1.00 87.75 90 ARG A O 1
ATOM 688 N N . VAL A 1 91 ? 17.067 10.836 -42.013 1.00 88.38 91 VAL A N 1
ATOM 689 C CA . VAL A 1 91 ? 16.672 9.437 -41.776 1.00 88.38 91 VAL A CA 1
ATOM 690 C C . VAL A 1 91 ? 16.603 8.723 -43.127 1.00 88.38 91 VAL A C 1
ATOM 692 O O . VAL A 1 91 ? 15.896 9.177 -44.023 1.00 88.38 91 VAL A O 1
ATOM 695 N N . THR A 1 92 ? 17.373 7.649 -43.297 1.00 84.62 92 THR A N 1
ATOM 696 C CA . THR A 1 92 ? 17.520 6.940 -44.583 1.00 84.62 92 THR A CA 1
ATOM 697 C C . THR A 1 92 ? 17.130 5.468 -44.519 1.00 84.62 92 THR A C 1
ATOM 699 O O . THR A 1 92 ? 16.897 4.862 -45.559 1.00 84.62 92 THR A O 1
ATOM 702 N N . GLY A 1 93 ? 17.053 4.872 -43.326 1.00 74.44 93 GLY A N 1
ATOM 703 C CA . GLY A 1 93 ? 16.561 3.505 -43.157 1.00 74.44 93 GLY A CA 1
ATOM 704 C C . GLY A 1 93 ? 15.073 3.445 -42.841 1.00 74.44 93 GLY A C 1
ATOM 705 O O . GLY A 1 93 ? 14.475 4.431 -42.412 1.00 74.44 93 GLY A O 1
ATOM 706 N N . ALA A 1 94 ? 14.498 2.249 -42.985 1.00 68.19 94 ALA A N 1
ATOM 707 C CA . ALA A 1 94 ? 13.165 1.971 -42.477 1.00 68.19 94 ALA A CA 1
ATOM 708 C C . ALA A 1 94 ? 13.138 2.267 -40.973 1.00 68.19 94 ALA A C 1
ATOM 710 O O . ALA A 1 94 ? 13.845 1.628 -40.189 1.00 68.19 94 ALA A O 1
ATOM 711 N N . ILE A 1 95 ? 12.320 3.241 -40.572 1.00 69.00 95 ILE A N 1
ATOM 712 C CA . ILE A 1 95 ? 11.880 3.335 -39.185 1.00 69.00 95 ILE A CA 1
ATOM 713 C C . ILE A 1 95 ? 11.153 2.025 -38.950 1.00 69.00 95 ILE A C 1
ATOM 715 O O . ILE A 1 95 ? 10.166 1.738 -39.636 1.00 69.00 95 ILE A O 1
ATOM 719 N N . ARG A 1 96 ? 11.663 1.188 -38.045 1.00 65.81 96 ARG A N 1
ATOM 720 C CA . ARG A 1 96 ? 10.928 -0.018 -37.691 1.00 65.81 96 ARG A CA 1
ATOM 721 C C . ARG A 1 96 ? 9.595 0.481 -37.133 1.00 65.81 96 ARG A C 1
ATOM 723 O O . ARG A 1 96 ? 9.586 1.108 -36.078 1.00 65.81 96 ARG A O 1
ATOM 730 N N . LEU A 1 97 ? 8.503 0.279 -37.879 1.00 62.62 97 LEU A N 1
ATOM 731 C CA . LEU A 1 97 ? 7.137 0.691 -37.534 1.00 62.62 97 LEU A CA 1
ATOM 732 C C . LEU A 1 97 ? 6.676 -0.120 -36.324 1.00 62.62 97 LEU A C 1
ATOM 734 O O . LEU A 1 97 ? 5.911 -1.078 -36.406 1.00 62.62 97 LEU A O 1
ATOM 738 N N . ARG A 1 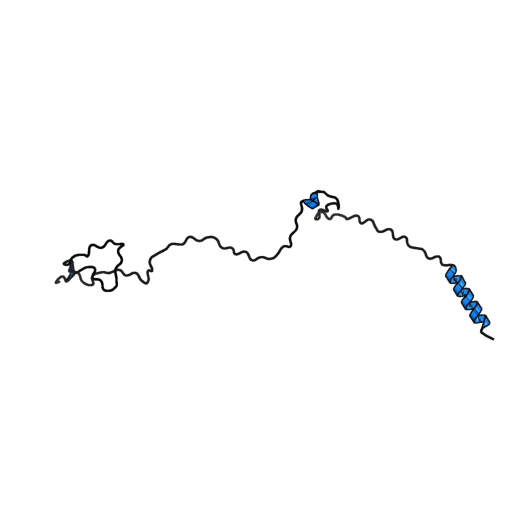98 ? 7.234 0.230 -35.176 1.00 69.31 98 ARG A N 1
ATOM 739 C CA . ARG A 1 98 ? 6.910 -0.324 -33.884 1.00 69.31 98 ARG A CA 1
ATOM 740 C C . ARG A 1 98 ? 5.969 0.637 -33.201 1.00 69.31 98 ARG A C 1
ATOM 742 O O . ARG A 1 98 ? 6.192 1.844 -33.170 1.00 69.31 98 ARG A O 1
ATOM 749 N N . ARG A 1 99 ? 4.890 0.086 -32.651 1.00 73.88 99 ARG A N 1
ATOM 750 C CA . ARG A 1 99 ? 4.014 0.866 -31.781 1.00 73.88 99 ARG A CA 1
ATOM 751 C C . ARG A 1 99 ? 4.828 1.320 -30.573 1.00 73.88 99 ARG A C 1
ATOM 753 O O . ARG A 1 99 ? 5.667 0.565 -30.082 1.00 73.88 99 ARG A O 1
ATOM 760 N N . CYS A 1 100 ? 4.518 2.510 -30.070 1.00 77.50 100 CYS A N 1
ATOM 761 C CA . CYS A 1 100 ? 5.132 3.072 -28.867 1.00 77.50 100 CYS A CA 1
ATOM 762 C C . CYS A 1 100 ? 5.080 2.101 -27.663 1.00 77.50 100 CYS A C 1
ATOM 764 O O . CYS A 1 100 ? 5.984 2.075 -26.843 1.00 77.50 100 CYS A O 1
ATOM 766 N N . SER A 1 101 ? 4.068 1.226 -27.605 1.00 82.94 101 SER A N 1
ATOM 767 C CA . SER A 1 101 ? 3.890 0.223 -26.547 1.00 82.94 101 SER A CA 1
ATOM 768 C C . SER A 1 101 ? 4.622 -1.109 -26.766 1.0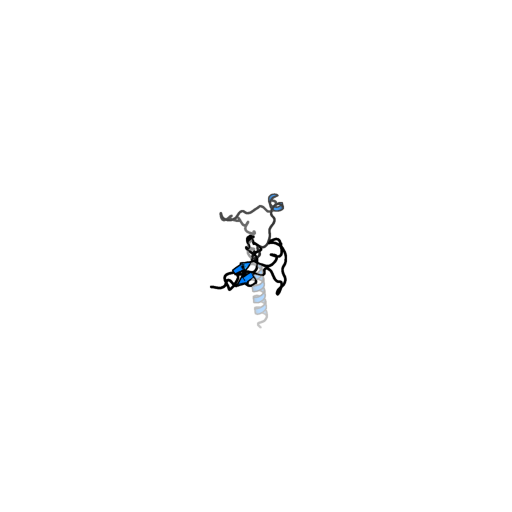0 82.94 101 SER A C 1
ATOM 770 O O . SER A 1 101 ? 4.457 -2.037 -25.974 1.00 82.94 101 SER A O 1
ATOM 772 N N . SER A 1 102 ? 5.369 -1.270 -27.859 1.00 85.94 102 SER A N 1
ATOM 773 C CA . SER A 1 102 ? 6.026 -2.545 -28.161 1.00 85.94 102 SER A CA 1
ATOM 774 C C . SER A 1 102 ? 7.312 -2.735 -27.352 1.00 85.94 102 SER A C 1
ATOM 776 O O . SER A 1 102 ? 8.081 -1.800 -27.145 1.00 85.94 102 SER A O 1
ATOM 778 N N . ARG A 1 103 ? 7.565 -3.971 -26.905 1.00 86.69 103 ARG A N 1
ATOM 779 C CA . ARG A 1 103 ? 8.796 -4.323 -26.185 1.00 86.69 103 ARG A CA 1
ATOM 780 C C . ARG A 1 103 ? 9.993 -4.309 -27.142 1.00 86.69 103 ARG A C 1
ATOM 782 O O . ARG A 1 103 ? 9.926 -4.907 -28.215 1.00 86.69 103 ARG A O 1
ATOM 789 N N . SER A 1 104 ? 11.087 -3.683 -26.714 1.00 84.31 104 SER A N 1
ATOM 790 C CA . SER A 1 104 ? 12.376 -3.675 -27.411 1.00 84.31 104 SER A CA 1
ATOM 791 C C . SER A 1 104 ? 13.465 -4.259 -26.520 1.00 84.31 104 SER A C 1
ATOM 793 O O . SER A 1 104 ? 13.487 -3.988 -25.321 1.00 84.31 104 SER A O 1
ATOM 795 N N . GLN A 1 105 ? 14.366 -5.045 -27.099 1.00 87.88 105 GLN A N 1
ATOM 796 C CA . GLN A 1 105 ? 15.565 -5.539 -26.428 1.00 87.88 105 GLN A CA 1
ATOM 797 C C . GLN A 1 105 ? 16.743 -4.577 -26.627 1.00 87.88 105 GLN A C 1
ATOM 799 O O . GLN A 1 105 ? 16.745 -3.732 -27.530 1.00 87.88 105 GLN A O 1
ATOM 804 N N . ILE A 1 106 ? 17.747 -4.708 -25.761 1.00 89.06 106 ILE A N 1
ATOM 805 C CA . ILE A 1 106 ? 19.005 -3.963 -25.850 1.00 89.06 106 ILE A CA 1
ATOM 806 C C . ILE A 1 106 ? 19.747 -4.387 -27.125 1.00 89.06 106 ILE A C 1
ATOM 808 O O . ILE A 1 106 ? 19.779 -5.565 -27.468 1.00 89.06 106 ILE A O 1
ATOM 812 N N . GLY A 1 107 ? 20.333 -3.419 -27.835 1.00 86.38 107 GLY A N 1
ATOM 813 C CA . GLY A 1 107 ? 21.061 -3.656 -29.089 1.00 86.38 107 GLY A CA 1
ATOM 814 C C . GLY A 1 107 ? 20.179 -3.697 -30.341 1.00 86.38 107 GLY A C 1
ATOM 815 O O . GLY A 1 107 ? 20.693 -3.752 -31.458 1.00 86.38 107 GLY A O 1
ATOM 816 N N . GLU A 1 108 ? 18.855 -3.611 -30.197 1.00 86.56 108 GLU A N 1
ATOM 817 C CA . GLU A 1 108 ? 17.966 -3.516 -31.349 1.00 86.56 108 GLU A CA 1
ATOM 818 C C . GLU A 1 108 ? 18.076 -2.150 -32.047 1.00 86.56 108 GLU A C 1
ATOM 820 O O . GLU A 1 108 ? 17.931 -1.091 -31.431 1.00 86.56 108 GLU A O 1
ATOM 825 N N . THR A 1 109 ? 18.280 -2.170 -33.368 1.00 86.50 109 THR A N 1
ATOM 826 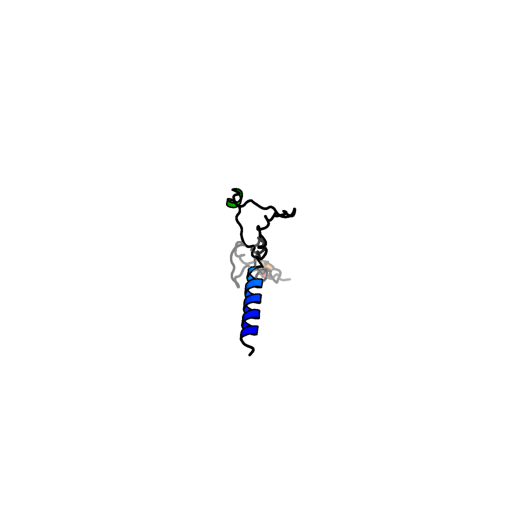C CA . THR A 1 109 ? 18.303 -0.950 -34.188 1.00 86.50 109 THR A CA 1
ATOM 827 C C . THR A 1 109 ? 16.898 -0.361 -34.320 1.00 86.50 109 THR A C 1
ATOM 829 O O . THR A 1 109 ? 16.007 -1.004 -34.877 1.00 86.50 109 THR A O 1
ATOM 832 N N . GLN A 1 110 ? 16.717 0.876 -33.850 1.00 84.31 110 GLN A N 1
ATOM 833 C CA . GLN A 1 110 ? 15.437 1.595 -33.923 1.00 84.31 110 GLN A CA 1
ATOM 834 C C . GLN A 1 110 ? 15.265 2.359 -35.242 1.00 84.31 110 GLN A C 1
ATOM 836 O O . GLN A 1 110 ? 14.197 2.336 -35.854 1.00 84.31 110 GLN A O 1
ATOM 841 N N . LEU A 1 111 ? 16.326 3.033 -35.691 1.00 85.75 111 LEU A N 1
ATOM 842 C CA . LEU A 1 111 ? 16.347 3.846 -36.905 1.00 85.75 111 LEU A CA 1
ATOM 843 C C . LEU A 1 111 ? 17.769 3.947 -37.465 1.00 85.75 111 LEU A C 1
ATOM 845 O O . LEU A 1 111 ? 18.744 3.784 -36.732 1.00 85.75 111 LEU A O 1
ATOM 849 N N . ARG A 1 112 ? 17.890 4.244 -38.762 1.00 86.44 112 ARG A N 1
ATOM 850 C CA . ARG A 1 112 ? 19.168 4.537 -39.426 1.00 86.44 112 ARG A CA 1
ATOM 851 C C . ARG A 1 112 ? 19.101 5.916 -40.074 1.00 86.44 112 ARG A C 1
ATOM 853 O O . ARG A 1 112 ? 18.162 6.208 -40.816 1.00 86.44 112 ARG A O 1
ATOM 860 N N . ALA A 1 113 ? 20.109 6.737 -39.809 1.00 86.50 113 ALA A N 1
ATOM 861 C CA . ALA A 1 113 ? 20.245 8.073 -40.370 1.00 86.50 113 ALA A CA 1
ATOM 862 C C . ALA A 1 113 ? 21.610 8.241 -41.044 1.00 86.50 113 ALA A C 1
ATOM 864 O O . ALA A 1 113 ? 22.601 7.648 -40.619 1.00 86.50 113 ALA A O 1
ATOM 865 N N . HIS A 1 114 ? 21.649 9.051 -42.099 1.00 88.69 114 HIS A N 1
ATOM 866 C CA . HIS A 1 114 ? 22.869 9.472 -42.772 1.00 88.69 114 HIS A CA 1
ATOM 867 C C . HIS A 1 114 ? 23.313 10.823 -42.214 1.00 88.69 114 HIS A C 1
ATOM 869 O O . HIS A 1 114 ? 22.534 11.780 -42.224 1.00 88.69 114 HIS A O 1
ATOM 875 N N . LYS A 1 115 ? 24.565 10.906 -41.755 1.00 87.19 115 LYS A N 1
ATOM 876 C CA . LYS A 1 115 ? 25.173 12.146 -41.257 1.00 87.19 115 LYS A CA 1
ATOM 877 C C . LYS A 1 115 ? 25.124 13.221 -42.349 1.00 87.19 115 LYS A C 1
ATOM 879 O O . LYS A 1 115 ? 25.486 12.949 -43.493 1.00 87.19 115 LYS A O 1
ATOM 884 N N . GLY A 1 116 ? 24.648 14.418 -42.019 1.00 80.38 1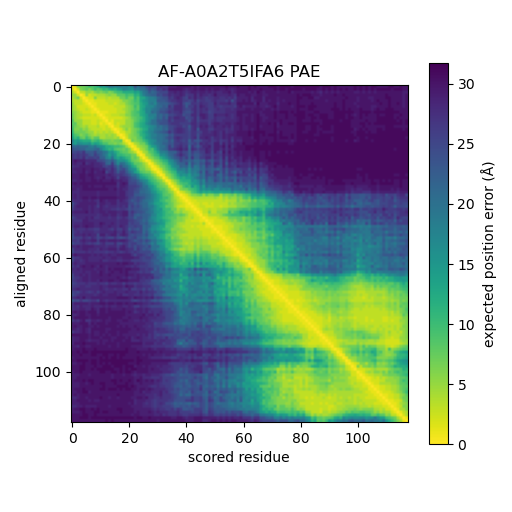16 GLY A N 1
ATOM 885 C CA . GLY A 1 116 ? 24.738 15.560 -42.930 1.00 80.38 116 GLY A CA 1
ATOM 886 C C . GLY A 1 116 ? 26.195 15.997 -43.082 1.00 80.38 116 GLY A C 1
ATOM 887 O O . GLY A 1 116 ? 26.911 16.073 -42.083 1.00 80.38 116 GLY A O 1
ATOM 888 N N . ALA A 1 117 ? 26.636 16.255 -44.314 1.00 73.81 117 ALA A N 1
ATOM 889 C CA . ALA A 1 117 ? 27.860 17.016 -44.539 1.00 73.81 117 ALA A CA 1
ATOM 890 C C . ALA A 1 117 ? 27.550 18.482 -44.206 1.00 73.81 117 ALA A C 1
ATOM 892 O O . ALA A 1 117 ? 26.582 19.029 -44.737 1.00 73.81 117 ALA A O 1
ATOM 893 N N . VAL A 1 118 ? 28.306 19.049 -43.266 1.00 61.06 118 VAL A N 1
ATOM 894 C CA . VAL A 1 118 ? 28.343 20.494 -43.000 1.00 61.06 118 VAL A CA 1
ATOM 895 C C . VAL A 1 118 ? 29.447 21.078 -43.859 1.00 61.06 118 VAL A C 1
ATOM 897 O O . VAL A 1 118 ? 30.518 20.428 -43.900 1.00 61.06 118 VAL A O 1
#

Organism: NCBI:txid1231

Radius of gyration: 53.68 Å; Cα contacts (8 Å, |Δi|>4): 34; chains: 1; bounding box: 62×47×153 Å

Foldseek 3Di:
DCVVVVVVVVVVVVVVVVPDPDPPDPCDPPPPPPPPDPVDDDDDPPHPVVVVDDDDDDDDDDDPPDDDDDDDDDDDPVPDDDDDDPADFAFDDDQPPDDPPDDDDPPDDRTDTDHDDD

Mean predicted aligned error: 19.28 Å

Solvent-accessible surface area (backbone atoms only — not comparable to full-atom values): 8679 Å² total; per-residue (Å²): 146,63,66,68,64,53,53,53,52,54,52,52,55,55,54,57,62,70,70,58,80,71,84,75,79,81,79,72,79,77,80,77,76,78,75,69,52,96,89,55,86,85,76,59,95,85,41,76,67,58,82,76,63,83,85,77,86,88,73,95,72,88,75,86,88,73,78,94,76,92,82,80,93,72,82,61,70,94,80,58,84,86,89,76,76,96,61,67,53,50,77,73,46,75,62,62,92,63,61,92,86,56,91,80,65,89,90,64,83,62,66,40,66,44,74,56,86,128